Protein AF-A0A821LZC7-F1 (afdb_monomer)

Solvent-accessible surface area (backbone atoms only — not comparable to full-atom values): 6873 Å² total; per-residue (Å²): 135,83,86,75,70,87,84,62,53,71,69,56,52,55,53,50,41,33,74,71,63,39,62,67,48,78,48,68,55,73,67,26,61,74,70,54,33,33,35,37,28,38,45,87,70,45,76,71,47,75,41,46,56,69,58,49,52,54,53,52,51,50,44,66,73,67,64,57,94,55,50,66,64,59,67,63,43,80,64,86,65,68,78,65,70,78,71,79,78,78,81,77,86,82,81,86,86,86,82,89,86,80,93,82,137

Structure (mmCIF, N/CA/C/O backbone):
data_AF-A0A821LZC7-F1
#
_entry.id   AF-A0A821LZC7-F1
#
loop_
_atom_site.group_PDB
_atom_site.id
_atom_site.type_symbol
_atom_site.label_atom_id
_atom_site.label_alt_id
_atom_site.label_comp_id
_atom_site.label_asym_id
_atom_site.label_entity_id
_atom_site.label_seq_id
_atom_site.pdbx_PDB_in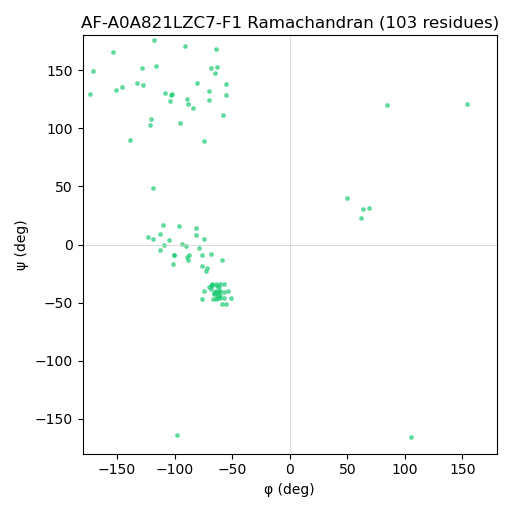s_code
_atom_site.Cartn_x
_atom_site.Cartn_y
_atom_site.Cartn_z
_atom_site.occupancy
_atom_site.B_iso_or_equiv
_atom_site.auth_seq_id
_atom_site.auth_comp_id
_atom_site.auth_asym_id
_atom_site.auth_atom_id
_atom_site.pdbx_PDB_model_num
ATOM 1 N N . TYR A 1 1 ? -1.735 -12.155 8.728 1.00 46.28 1 TYR A N 1
ATOM 2 C CA . TYR A 1 1 ? -1.942 -11.904 10.169 1.00 46.28 1 TYR A CA 1
ATOM 3 C C . TYR A 1 1 ? -2.738 -10.609 10.292 1.00 46.28 1 TYR A C 1
ATOM 5 O O . TYR A 1 1 ? -2.260 -9.592 9.812 1.00 46.28 1 TYR A O 1
ATOM 13 N N . ARG A 1 2 ? -3.988 -10.649 10.776 1.00 48.41 2 ARG A N 1
ATOM 14 C CA . ARG A 1 2 ? -4.866 -9.465 10.859 1.00 48.41 2 ARG A CA 1
ATOM 15 C C . ARG A 1 2 ? -4.736 -8.890 12.268 1.00 48.41 2 ARG A C 1
ATOM 17 O O . ARG A 1 2 ? -5.246 -9.492 13.206 1.00 48.41 2 ARG A O 1
ATOM 24 N N . ASP A 1 3 ? -4.021 -7.778 12.414 1.00 60.09 3 ASP A N 1
ATOM 25 C CA . ASP A 1 3 ? -3.876 -7.096 13.703 1.00 60.09 3 ASP A CA 1
ATOM 26 C C . ASP A 1 3 ? -5.177 -6.345 14.052 1.00 60.09 3 ASP A C 1
ATOM 28 O O . ASP A 1 3 ? -5.408 -5.195 13.654 1.00 60.09 3 ASP A O 1
ATOM 32 N N . LEU A 1 4 ? -6.069 -7.067 14.735 1.00 59.38 4 LEU A N 1
ATOM 33 C CA . LEU A 1 4 ? -7.385 -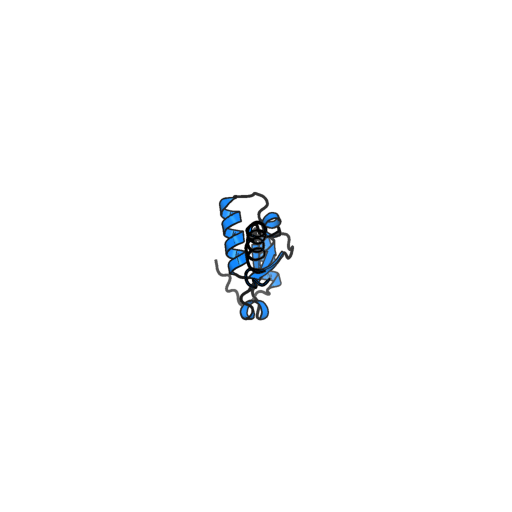6.618 15.188 1.00 59.38 4 LEU A CA 1
ATOM 34 C C . LEU A 1 4 ? -7.327 -5.796 16.486 1.00 59.38 4 LEU A C 1
ATOM 36 O O . LEU A 1 4 ? -8.389 -5.483 17.020 1.00 59.38 4 LEU A O 1
ATOM 40 N N . ASP A 1 5 ? -6.140 -5.418 16.986 1.00 60.22 5 ASP A N 1
ATOM 41 C CA . ASP A 1 5 ? -6.040 -4.617 18.209 1.00 60.22 5 ASP A CA 1
ATOM 42 C C . ASP A 1 5 ? -6.810 -3.299 18.048 1.00 60.22 5 ASP A C 1
ATOM 44 O O . ASP A 1 5 ? -6.441 -2.409 17.272 1.00 60.22 5 ASP A O 1
ATOM 48 N N . SER A 1 6 ? -7.911 -3.189 18.790 1.00 64.31 6 SER A N 1
ATOM 49 C CA . SER A 1 6 ? -8.828 -2.046 18.814 1.00 64.31 6 SER A CA 1
ATOM 50 C C . SER A 1 6 ? -8.302 -0.874 19.652 1.00 64.31 6 SER A C 1
ATOM 52 O O . SER A 1 6 ? -8.936 0.176 19.704 1.00 64.31 6 SER A O 1
ATOM 54 N N . GLY A 1 7 ? -7.137 -1.032 20.294 1.00 68.94 7 GLY A N 1
ATOM 55 C CA . GLY A 1 7 ? -6.548 -0.050 21.212 1.00 68.94 7 GLY A CA 1
ATOM 56 C C . GLY A 1 7 ? -5.300 0.679 20.702 1.00 68.94 7 GLY A C 1
ATOM 57 O O . GLY A 1 7 ? -4.744 1.504 21.427 1.00 68.94 7 GLY A O 1
ATOM 58 N N . THR A 1 8 ? -4.807 0.390 19.494 1.00 76.44 8 THR A N 1
ATOM 59 C CA . THR A 1 8 ? -3.588 1.017 18.956 1.00 76.44 8 THR A CA 1
ATOM 60 C C . THR A 1 8 ? -3.912 2.006 17.838 1.00 76.44 8 THR A C 1
ATOM 62 O O . THR A 1 8 ? -4.653 1.707 16.903 1.00 76.44 8 THR A O 1
ATOM 65 N N . THR A 1 9 ? -3.358 3.220 17.936 1.00 88.50 9 THR A N 1
ATOM 66 C CA . THR A 1 9 ? -3.553 4.267 16.922 1.00 88.50 9 THR A CA 1
ATOM 67 C C . THR A 1 9 ? -2.972 3.838 15.574 1.00 88.50 9 THR A C 1
ATOM 69 O O . THR A 1 9 ? -1.999 3.081 15.521 1.00 88.50 9 THR A O 1
ATOM 72 N N . LEU A 1 10 ? -3.515 4.369 14.474 1.00 87.69 10 LEU A N 1
ATOM 73 C CA . LEU A 1 10 ? -3.029 4.089 13.117 1.00 87.69 10 LEU A CA 1
ATOM 74 C C . LEU A 1 10 ? -1.511 4.301 12.989 1.00 87.69 10 LEU A C 1
ATOM 76 O O . LEU A 1 10 ? -0.801 3.429 12.500 1.00 87.69 10 LEU A O 1
ATOM 80 N N . ASN A 1 11 ? -0.995 5.417 13.513 1.00 89.25 11 ASN A N 1
ATOM 81 C CA . ASN A 1 11 ? 0.438 5.720 13.484 1.00 89.25 11 ASN A CA 1
ATOM 82 C C . ASN A 1 11 ? 1.274 4.680 14.244 1.00 89.25 11 ASN A C 1
ATOM 84 O O . ASN A 1 11 ? 2.369 4.328 13.806 1.00 89.25 11 ASN A O 1
ATOM 88 N N . LYS A 1 12 ? 0.758 4.152 15.364 1.00 90.81 12 LYS A N 1
ATOM 89 C CA . LYS A 1 12 ? 1.427 3.079 16.109 1.00 90.81 12 LYS A CA 1
ATOM 90 C C . LYS A 1 12 ? 1.470 1.788 15.287 1.00 90.81 12 LYS A C 1
ATOM 92 O O . LYS A 1 12 ? 2.530 1.172 15.230 1.00 90.81 12 LYS A O 1
ATOM 97 N N . LYS A 1 13 ? 0.374 1.427 14.607 1.00 89.81 13 LYS A N 1
ATOM 98 C CA . LYS A 1 13 ? 0.322 0.258 13.711 1.00 89.81 13 LYS A CA 1
ATOM 99 C C . LYS A 1 13 ? 1.276 0.406 12.529 1.00 89.81 13 LYS A C 1
ATOM 101 O O . LYS A 1 13 ? 2.035 -0.51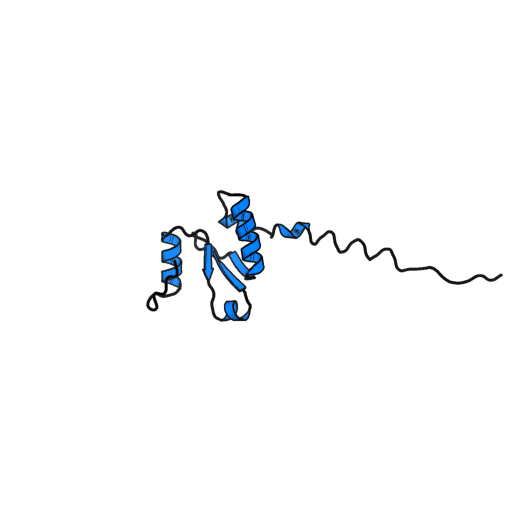7 12.257 1.00 89.81 13 LYS A O 1
ATOM 106 N N . ILE A 1 14 ? 1.301 1.563 11.866 1.00 90.12 14 ILE A N 1
ATOM 107 C CA . ILE A 1 14 ? 2.251 1.836 10.774 1.00 90.12 14 ILE A CA 1
ATOM 108 C C . ILE A 1 14 ? 3.684 1.626 11.277 1.00 90.12 14 ILE A C 1
ATOM 110 O O . ILE A 1 14 ? 4.419 0.825 10.707 1.00 90.12 14 ILE A O 1
ATOM 114 N N . ARG A 1 15 ? 4.050 2.239 12.411 1.00 91.38 15 ARG A N 1
ATOM 115 C CA . ARG A 1 15 ? 5.392 2.090 12.991 1.00 91.38 15 ARG A CA 1
ATOM 116 C C . ARG A 1 15 ? 5.728 0.641 13.356 1.00 91.38 15 ARG A C 1
ATOM 118 O O . ARG A 1 15 ? 6.853 0.201 13.144 1.00 91.38 15 ARG A O 1
ATOM 125 N N . GLN A 1 16 ? 4.772 -0.111 13.896 1.00 91.12 16 GLN A N 1
ATOM 126 C CA . GLN A 1 16 ? 4.960 -1.527 14.220 1.00 91.12 16 GLN A CA 1
ATOM 127 C C . GLN A 1 16 ? 5.211 -2.371 12.967 1.00 91.12 16 GLN A C 1
ATOM 129 O O . GLN A 1 16 ? 6.096 -3.222 12.981 1.00 91.12 16 GLN A O 1
ATOM 134 N N . ASN A 1 17 ? 4.485 -2.113 11.878 1.00 91.00 17 ASN A N 1
ATOM 135 C CA . ASN A 1 17 ? 4.685 -2.830 10.620 1.00 91.00 17 ASN A CA 1
ATOM 136 C C . ASN A 1 17 ? 6.039 -2.489 9.970 1.00 91.00 17 ASN A C 1
ATOM 138 O O . ASN A 1 17 ? 6.708 -3.378 9.450 1.00 91.00 17 ASN A O 1
ATOM 142 N N . GLN A 1 18 ? 6.504 -1.242 10.084 1.00 90.62 18 GLN A N 1
ATOM 143 C CA . GLN A 1 18 ? 7.858 -0.862 9.654 1.00 90.62 18 GLN A CA 1
ATOM 144 C C . GLN A 1 18 ? 8.933 -1.636 10.426 1.00 90.62 18 GLN A C 1
ATOM 146 O O . GLN A 1 18 ? 9.850 -2.199 9.831 1.00 90.62 18 GLN A O 1
ATOM 151 N N . LEU A 1 19 ? 8.796 -1.727 11.755 1.00 91.50 19 LEU A N 1
ATOM 152 C CA . LEU A 1 19 ? 9.714 -2.501 12.601 1.00 91.50 19 LEU A CA 1
ATOM 153 C C . LEU A 1 19 ? 9.679 -3.999 12.281 1.00 91.50 19 LEU A C 1
ATOM 155 O O . LEU A 1 19 ? 10.722 -4.646 12.301 1.00 91.50 19 LEU A O 1
ATOM 159 N N . ALA A 1 20 ? 8.503 -4.528 11.937 1.00 91.50 20 ALA A N 1
ATOM 160 C CA . ALA A 1 20 ? 8.320 -5.906 11.489 1.00 91.50 20 ALA A CA 1
ATOM 161 C C . ALA A 1 20 ? 8.804 -6.159 10.046 1.00 91.50 20 ALA A C 1
ATOM 163 O O . ALA A 1 20 ? 8.642 -7.269 9.548 1.00 91.50 20 ALA A O 1
ATOM 164 N N . GLN A 1 21 ? 9.419 -5.161 9.398 1.00 91.50 21 GLN A N 1
ATOM 165 C CA . GLN A 1 21 ? 10.017 -5.263 8.065 1.00 91.50 21 GLN A CA 1
ATOM 166 C C . GLN A 1 21 ? 9.012 -5.570 6.945 1.00 91.50 21 GLN A C 1
ATOM 168 O O . GLN A 1 21 ? 9.378 -6.175 5.940 1.00 91.50 21 GLN A O 1
ATOM 173 N N . TYR A 1 22 ? 7.759 -5.121 7.073 1.00 92.69 22 TYR A N 1
ATOM 174 C CA . TYR A 1 22 ? 6.834 -5.152 5.939 1.00 92.69 22 TYR A CA 1
ATOM 175 C C . TYR A 1 22 ? 7.259 -4.122 4.890 1.00 92.69 22 TYR A C 1
ATOM 177 O O . TYR A 1 22 ? 7.356 -2.933 5.192 1.00 92.69 22 TYR A O 1
ATOM 185 N N . ASN A 1 23 ? 7.474 -4.580 3.656 1.00 91.38 23 ASN A N 1
ATOM 186 C CA . ASN A 1 23 ? 7.860 -3.736 2.521 1.00 91.38 23 ASN A CA 1
ATOM 187 C C . ASN A 1 23 ? 6.795 -2.673 2.210 1.00 91.38 23 ASN A C 1
ATOM 189 O O . ASN A 1 23 ? 7.117 -1.516 1.948 1.00 91.38 23 ASN A O 1
ATOM 193 N N . PHE A 1 24 ? 5.520 -3.065 2.291 1.00 93.38 24 PHE A N 1
ATOM 194 C CA . PHE A 1 24 ? 4.377 -2.219 1.969 1.00 93.38 24 PHE A CA 1
ATOM 195 C C . PHE A 1 24 ? 3.369 -2.197 3.114 1.00 93.38 24 PHE A C 1
ATOM 197 O O . PHE A 1 24 ? 3.023 -3.230 3.688 1.00 93.38 24 PHE A O 1
ATOM 204 N N . ILE A 1 25 ? 2.863 -1.005 3.409 1.00 94.06 25 ILE A N 1
ATOM 205 C CA . ILE A 1 25 ? 1.825 -0.751 4.401 1.00 94.06 25 ILE A CA 1
ATOM 206 C C . ILE A 1 25 ? 0.664 -0.081 3.675 1.00 94.06 25 ILE A C 1
ATOM 208 O O . ILE A 1 25 ? 0.718 1.105 3.353 1.00 94.06 25 ILE A O 1
ATOM 212 N N . GLY A 1 26 ? -0.378 -0.864 3.410 1.00 93.81 26 GLY A N 1
ATOM 213 C CA . GLY A 1 26 ? -1.619 -0.382 2.822 1.00 93.81 26 GLY A CA 1
ATOM 214 C C . GLY A 1 26 ? -2.547 0.191 3.890 1.00 93.81 26 GLY A C 1
ATOM 215 O O . GLY A 1 26 ? -2.969 -0.521 4.802 1.00 93.81 26 GLY A O 1
ATOM 216 N N . VAL A 1 27 ? -2.857 1.478 3.785 1.00 92.62 27 VAL A N 1
ATOM 217 C CA . VAL A 1 27 ? -3.782 2.188 4.668 1.00 92.62 27 VAL A CA 1
ATOM 218 C C . VAL A 1 27 ? -5.097 2.387 3.926 1.00 92.62 27 VAL A C 1
ATOM 220 O O . VAL A 1 27 ? -5.126 2.973 2.847 1.00 92.62 27 VAL A O 1
ATOM 223 N N . VAL A 1 28 ? -6.182 1.897 4.522 1.00 93.00 28 VAL A N 1
ATOM 224 C CA . VAL A 1 28 ? -7.545 2.069 4.013 1.00 93.00 28 VAL A CA 1
ATOM 225 C C . VAL A 1 28 ? -8.348 2.799 5.081 1.00 93.00 28 VAL A C 1
ATOM 227 O O . VAL A 1 28 ? -8.624 2.240 6.145 1.00 93.00 28 VAL A O 1
ATOM 230 N N . GLY A 1 29 ? -8.660 4.065 4.822 1.00 91.19 29 GLY A N 1
ATOM 231 C CA . GLY A 1 29 ? -9.598 4.859 5.599 1.00 91.19 29 GLY A CA 1
ATOM 232 C C . GLY A 1 29 ? -10.979 4.882 4.948 1.00 91.19 29 GLY A C 1
ATOM 233 O O . GLY A 1 29 ? -11.305 4.074 4.079 1.00 91.19 29 GLY A O 1
ATOM 234 N N . GLN A 1 30 ? -11.811 5.828 5.382 1.00 93.38 30 GLN A N 1
ATOM 235 C CA . GLN A 1 30 ? -13.171 5.980 4.862 1.00 93.38 30 GLN A CA 1
ATOM 236 C C . GLN A 1 30 ? -13.188 6.461 3.403 1.00 93.38 30 GLN A C 1
ATOM 238 O O . GLN A 1 30 ? -14.024 6.006 2.627 1.00 93.38 30 GLN A O 1
ATOM 243 N N . ALA A 1 31 ? -12.274 7.365 3.033 1.00 92.50 31 ALA A N 1
ATOM 244 C CA . ALA A 1 31 ? -12.165 7.872 1.667 1.00 92.50 31 ALA A CA 1
ATOM 245 C C . ALA A 1 31 ? -11.713 6.763 0.712 1.00 92.50 31 ALA A C 1
ATOM 247 O O . ALA A 1 31 ? -12.350 6.528 -0.310 1.00 92.50 31 ALA A O 1
ATOM 248 N N . GLU A 1 32 ? -10.683 6.014 1.102 1.00 93.00 32 GLU A N 1
ATOM 249 C CA . GLU A 1 32 ? -10.151 4.912 0.309 1.00 93.00 32 GLU A CA 1
ATOM 250 C C . GLU A 1 32 ? -11.181 3.788 0.148 1.00 93.00 32 GLU A C 1
ATOM 252 O O . GLU A 1 32 ? -11.375 3.252 -0.942 1.00 93.00 32 GLU A O 1
ATOM 257 N N . GLN A 1 33 ? -11.927 3.480 1.214 1.00 93.56 33 GLN A N 1
ATOM 258 C CA . GLN A 1 33 ? -13.023 2.518 1.147 1.00 93.56 33 GLN A CA 1
ATOM 259 C C . GLN A 1 33 ? -14.134 2.963 0.183 1.00 93.56 33 GLN A C 1
ATOM 261 O O . GLN A 1 33 ? -14.676 2.126 -0.536 1.00 93.56 33 GLN A O 1
ATOM 266 N N . ALA A 1 34 ? -14.485 4.253 0.172 1.00 95.06 34 ALA A N 1
ATOM 267 C CA . ALA A 1 34 ? -15.512 4.786 -0.721 1.00 95.06 34 ALA A CA 1
ATOM 268 C C . ALA A 1 34 ? -15.060 4.796 -2.190 1.00 95.06 34 ALA A C 1
ATOM 270 O O . ALA A 1 34 ? -15.864 4.522 -3.078 1.00 95.06 34 ALA A O 1
ATOM 271 N N . ASN A 1 35 ? -13.777 5.071 -2.431 1.00 93.62 35 ASN A N 1
ATOM 272 C CA . ASN A 1 35 ? -13.201 5.173 -3.771 1.00 93.62 35 ASN A CA 1
ATOM 273 C C . ASN A 1 35 ? -12.711 3.825 -4.332 1.00 93.62 35 ASN A C 1
ATOM 275 O O . ASN A 1 35 ? -12.365 3.749 -5.508 1.00 93.62 35 ASN A O 1
ATOM 279 N N . GLY A 1 36 ? -12.670 2.762 -3.519 1.00 93.75 36 GLY A N 1
ATOM 280 C CA . GLY A 1 36 ? -12.113 1.468 -3.933 1.00 93.75 36 GLY A CA 1
ATOM 281 C C . GLY A 1 36 ? -10.595 1.515 -4.131 1.00 93.75 36 GLY A C 1
ATOM 282 O O . GLY A 1 36 ? -10.040 0.828 -4.992 1.00 93.75 36 GLY A O 1
ATOM 283 N N . THR A 1 37 ? -9.927 2.355 -3.350 1.00 95.12 37 THR A N 1
ATOM 284 C CA . THR A 1 37 ? -8.497 2.631 -3.439 1.00 95.12 37 THR A CA 1
ATOM 285 C C . THR A 1 37 ? -7.782 2.220 -2.156 1.00 95.12 37 THR A C 1
AT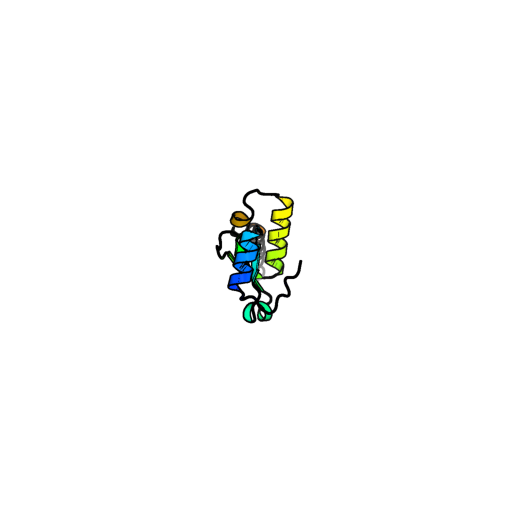OM 287 O O . THR A 1 37 ? -8.378 1.749 -1.185 1.00 95.12 37 THR A O 1
ATOM 290 N N . ILE A 1 38 ? -6.461 2.343 -2.161 1.00 95.38 38 ILE A N 1
ATOM 291 C CA . ILE A 1 38 ? -5.603 2.107 -1.009 1.00 95.38 38 ILE A CA 1
ATOM 292 C C . ILE A 1 38 ? -4.427 3.074 -1.050 1.00 95.38 38 ILE A C 1
ATOM 294 O O . ILE A 1 38 ? -3.802 3.271 -2.093 1.00 95.38 38 ILE A O 1
ATOM 298 N N . ASN A 1 39 ? -4.104 3.666 0.096 1.00 94.12 39 ASN A N 1
ATOM 299 C CA . ASN A 1 39 ? -2.917 4.495 0.236 1.00 94.12 39 ASN A CA 1
ATOM 300 C C . ASN A 1 39 ? -1.730 3.615 0.639 1.00 94.12 39 ASN A C 1
ATOM 302 O O . ASN A 1 39 ? -1.776 2.952 1.677 1.00 94.12 39 ASN A O 1
ATOM 306 N N . ILE A 1 40 ? -0.671 3.591 -0.168 1.00 93.88 40 ILE A N 1
ATOM 307 C CA . ILE A 1 40 ? 0.494 2.740 0.088 1.00 93.88 40 ILE A CA 1
ATOM 308 C C . ILE A 1 40 ? 1.650 3.555 0.652 1.00 93.88 40 ILE A C 1
ATOM 310 O O . ILE A 1 40 ? 2.095 4.559 0.091 1.00 93.88 40 ILE A O 1
ATOM 314 N N . ARG A 1 41 ? 2.178 3.060 1.772 1.00 93.12 41 ARG A N 1
ATOM 315 C CA . ARG A 1 41 ? 3.405 3.535 2.407 1.00 93.12 41 ARG A CA 1
ATOM 316 C C . ARG A 1 41 ? 4.478 2.459 2.412 1.00 93.12 41 ARG A C 1
ATOM 318 O O . ARG A 1 41 ? 4.164 1.272 2.459 1.00 93.12 41 ARG A O 1
ATOM 325 N N . THR A 1 42 ? 5.734 2.880 2.437 1.00 91.75 42 THR A N 1
ATOM 326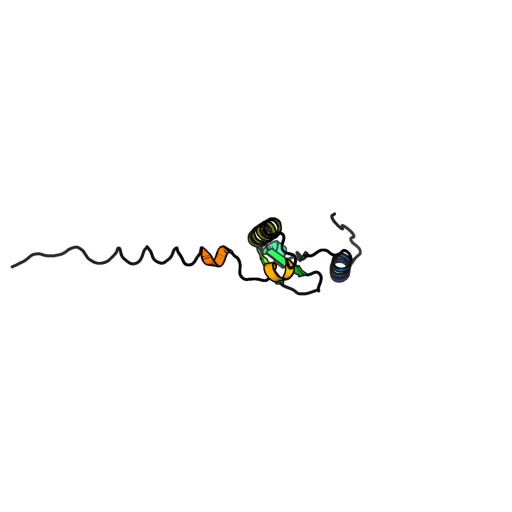 C CA . THR A 1 42 ? 6.883 1.978 2.546 1.00 91.75 42 THR A CA 1
ATOM 327 C C . THR A 1 42 ? 7.323 1.719 3.974 1.00 91.75 42 THR A C 1
ATOM 329 O O . THR A 1 42 ? 6.937 2.421 4.924 1.00 91.75 42 THR A O 1
ATOM 332 N N . ARG A 1 43 ? 8.236 0.753 4.103 1.00 90.69 43 ARG A N 1
ATOM 333 C CA . ARG A 1 43 ? 9.035 0.537 5.307 1.00 90.69 43 ARG A CA 1
ATOM 334 C C . ARG A 1 43 ? 9.773 1.805 5.754 1.00 90.69 43 ARG A C 1
ATOM 336 O O . ARG A 1 43 ? 9.758 2.118 6.942 1.00 90.69 43 ARG A O 1
ATOM 343 N N . ASP A 1 44 ? 10.310 2.580 4.814 1.00 87.44 44 ASP A N 1
ATOM 344 C CA . ASP A 1 44 ? 11.043 3.831 5.083 1.00 87.44 44 ASP A CA 1
ATOM 345 C C . ASP A 1 44 ? 10.131 5.053 5.322 1.00 87.44 44 ASP A C 1
ATOM 347 O O . ASP A 1 44 ? 1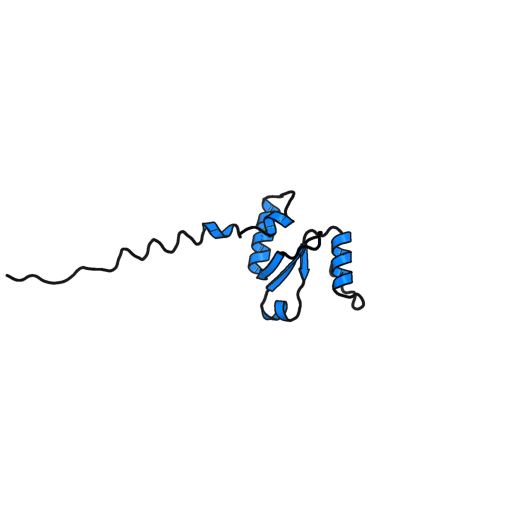0.581 6.199 5.298 1.00 87.44 44 ASP A O 1
ATOM 351 N N . ASN A 1 45 ? 8.832 4.829 5.558 1.00 84.88 45 ASN A N 1
ATOM 352 C CA . ASN A 1 45 ? 7.821 5.865 5.793 1.00 84.88 45 ASN A CA 1
ATOM 353 C C . ASN A 1 45 ? 7.612 6.836 4.614 1.00 84.88 45 ASN A C 1
ATOM 355 O O . ASN A 1 45 ? 7.099 7.942 4.806 1.00 84.88 45 ASN A O 1
ATOM 359 N N . LYS A 1 46 ? 7.964 6.428 3.390 1.00 86.50 46 LYS A N 1
ATOM 360 C CA . LYS A 1 46 ? 7.624 7.175 2.174 1.00 86.50 46 LYS A CA 1
ATOM 361 C C . LYS A 1 46 ? 6.178 6.868 1.784 1.00 86.50 46 LYS A C 1
ATOM 363 O O . LYS A 1 46 ? 5.736 5.726 1.889 1.00 86.50 46 LYS A O 1
ATOM 368 N N . GLN A 1 47 ? 5.434 7.883 1.352 1.00 87.81 47 GLN A N 1
ATOM 369 C CA . GLN A 1 47 ? 4.122 7.693 0.730 1.00 87.81 47 GLN A CA 1
ATOM 370 C C . GLN A 1 47 ? 4.307 7.518 -0.775 1.00 87.81 47 GLN A C 1
ATOM 372 O O . GLN A 1 47 ? 4.894 8.385 -1.416 1.00 87.81 47 GLN A O 1
ATOM 377 N N . HIS A 1 48 ? 3.780 6.427 -1.324 1.00 87.31 48 HIS A N 1
ATOM 378 C CA . HIS A 1 48 ? 3.694 6.230 -2.773 1.00 87.31 48 HIS A CA 1
ATOM 379 C C . HIS A 1 48 ? 2.415 6.811 -3.373 1.00 87.31 48 HIS A C 1
ATOM 381 O O . HIS A 1 48 ? 2.339 6.966 -4.586 1.00 87.31 48 HIS A O 1
ATOM 387 N N . GLY A 1 49 ? 1.442 7.164 -2.531 1.00 90.00 49 GLY A N 1
ATOM 388 C CA . GLY A 1 49 ? 0.169 7.734 -2.950 1.00 90.00 49 GLY A CA 1
ATOM 389 C C . GLY A 1 49 ? -0.978 6.735 -2.860 1.00 90.00 49 GLY A C 1
ATOM 390 O O . GLY A 1 49 ? -0.883 5.703 -2.191 1.00 90.00 49 GLY A O 1
ATOM 391 N N . GLU A 1 50 ? -2.079 7.098 -3.503 1.00 92.88 50 GLU A N 1
ATOM 392 C CA . GLU A 1 50 ? -3.326 6.345 -3.541 1.00 92.88 50 GLU A CA 1
ATOM 393 C C . GLU A 1 50 ? -3.447 5.623 -4.884 1.00 92.88 50 GLU A C 1
ATOM 395 O O . GLU A 1 50 ? -3.281 6.233 -5.938 1.00 92.88 50 GLU A O 1
ATOM 400 N N . PHE A 1 51 ? -3.728 4.323 -4.835 1.00 93.25 51 PHE A N 1
ATOM 401 C CA . PHE A 1 51 ? -3.856 3.464 -6.010 1.00 93.25 51 PHE A CA 1
ATOM 402 C C . PHE A 1 51 ? -5.171 2.698 -5.953 1.00 93.25 51 PHE A C 1
ATOM 404 O O . PHE A 1 51 ? -5.676 2.393 -4.870 1.00 93.25 51 PHE A O 1
ATOM 411 N N . THR A 1 52 ? -5.713 2.340 -7.113 1.00 94.62 52 THR A N 1
ATOM 412 C CA . THR A 1 52 ? -6.847 1.406 -7.173 1.00 94.62 52 THR A CA 1
ATOM 413 C C . THR A 1 52 ? -6.402 0.006 -6.755 1.00 94.62 52 THR A C 1
ATOM 415 O O . THR A 1 52 ? -5.241 -0.367 -6.936 1.00 94.62 52 THR A O 1
ATOM 418 N N . ILE A 1 53 ? -7.317 -0.797 -6.206 1.00 92.88 53 ILE A N 1
ATOM 419 C CA . ILE A 1 53 ? -6.991 -2.170 -5.780 1.00 92.88 53 ILE A CA 1
ATOM 420 C C . ILE A 1 53 ? -6.436 -3.001 -6.950 1.00 92.88 53 ILE A C 1
ATOM 422 O O . ILE A 1 53 ? -5.445 -3.713 -6.779 1.00 92.88 53 ILE A O 1
ATOM 426 N N . ASP A 1 54 ? -7.018 -2.861 -8.143 1.00 92.06 54 ASP A N 1
ATOM 427 C CA . ASP A 1 54 ? -6.586 -3.587 -9.342 1.00 92.06 54 ASP A CA 1
ATOM 428 C C . ASP A 1 54 ? -5.149 -3.231 -9.743 1.00 92.06 54 ASP A C 1
ATOM 430 O O . ASP A 1 54 ? -4.344 -4.107 -10.067 1.00 92.06 54 ASP A O 1
ATOM 434 N N . GLU A 1 55 ? -4.794 -1.947 -9.676 1.00 91.12 55 GLU A N 1
ATOM 435 C CA . GLU A 1 55 ? -3.443 -1.483 -9.978 1.00 91.12 55 GLU A CA 1
ATOM 436 C C . GLU A 1 55 ? -2.414 -2.021 -8.980 1.00 91.12 55 GLU A C 1
ATOM 438 O O . GLU A 1 55 ? -1.328 -2.453 -9.375 1.00 91.12 55 GLU A O 1
ATOM 443 N N . VAL A 1 56 ? -2.762 -2.061 -7.693 1.00 92.88 56 VAL A N 1
ATOM 444 C CA . VAL A 1 56 ? -1.884 -2.624 -6.660 1.00 92.88 56 VAL A CA 1
ATOM 445 C C . VAL A 1 56 ? -1.642 -4.109 -6.891 1.00 92.88 56 VAL A C 1
ATOM 447 O O . VAL A 1 56 ? -0.498 -4.553 -6.805 1.00 92.88 56 VAL A O 1
ATOM 450 N N . ILE A 1 57 ? -2.683 -4.875 -7.228 1.00 93.00 57 ILE A N 1
ATOM 451 C CA . ILE A 1 57 ? -2.558 -6.312 -7.511 1.00 93.00 57 ILE A CA 1
ATOM 452 C C . ILE A 1 57 ? -1.630 -6.547 -8.704 1.00 93.00 57 ILE A C 1
ATOM 454 O O . ILE A 1 57 ? -0.739 -7.395 -8.622 1.00 93.00 57 ILE A O 1
ATOM 458 N N . LYS A 1 58 ? -1.791 -5.782 -9.791 1.00 92.00 58 LYS A N 1
ATOM 459 C CA . LYS A 1 58 ? -0.909 -5.872 -10.964 1.00 92.00 58 LYS A CA 1
ATOM 460 C C . LYS A 1 58 ? 0.546 -5.584 -10.604 1.00 92.00 58 LYS A C 1
ATOM 462 O O . LYS A 1 58 ? 1.421 -6.396 -10.894 1.00 92.00 58 LYS A O 1
ATOM 467 N N . ARG A 1 59 ? 0.803 -4.465 -9.917 1.00 91.25 59 ARG A N 1
ATOM 468 C CA . ARG A 1 59 ? 2.158 -4.071 -9.498 1.00 91.25 59 ARG A CA 1
ATOM 469 C C . ARG A 1 59 ? 2.779 -5.115 -8.565 1.00 91.25 59 ARG A C 1
ATOM 471 O O . ARG A 1 59 ? 3.929 -5.488 -8.751 1.00 91.25 59 ARG A O 1
ATOM 478 N N . PHE A 1 60 ? 2.029 -5.638 -7.595 1.00 92.06 60 PHE A N 1
ATOM 479 C CA . PHE A 1 60 ? 2.527 -6.678 -6.687 1.00 92.06 60 PHE A CA 1
ATOM 480 C C . PHE A 1 60 ? 2.793 -8.009 -7.392 1.00 92.06 60 PHE A C 1
ATOM 482 O O . PHE A 1 60 ? 3.757 -8.685 -7.039 1.00 92.06 60 PHE A O 1
ATOM 489 N N . SER A 1 61 ? 1.988 -8.366 -8.394 1.00 91.81 61 SER A N 1
ATOM 490 C CA . SER A 1 61 ? 2.225 -9.563 -9.210 1.00 91.81 61 SER A CA 1
ATOM 491 C C . SER A 1 61 ? 3.528 -9.430 -9.998 1.00 91.81 61 SER A C 1
ATOM 493 O O . SER A 1 61 ? 4.381 -10.309 -9.914 1.00 91.81 61 SER A O 1
ATOM 495 N N . HIS A 1 62 ? 3.744 -8.279 -10.644 1.00 90.06 62 HIS A N 1
ATOM 496 C CA . HIS A 1 62 ? 5.000 -7.967 -11.334 1.00 90.06 62 HIS A CA 1
ATOM 497 C C . HIS A 1 62 ? 6.211 -8.044 -10.392 1.00 90.06 62 HIS A C 1
ATOM 499 O O . HIS A 1 62 ? 7.194 -8.708 -10.699 1.00 90.06 62 HIS A O 1
ATOM 505 N N . LEU A 1 63 ? 6.127 -7.458 -9.194 1.00 91.62 63 LEU A N 1
ATOM 506 C CA . LEU A 1 63 ? 7.213 -7.521 -8.204 1.00 91.62 63 LEU A CA 1
ATOM 507 C C . LEU A 1 63 ? 7.492 -8.945 -7.700 1.00 91.62 63 LEU A C 1
ATOM 509 O O . LEU A 1 63 ? 8.641 -9.293 -7.411 1.00 91.62 63 LEU A O 1
ATOM 513 N N . ALA A 1 64 ? 6.453 -9.776 -7.582 1.00 90.00 64 ALA A N 1
ATOM 514 C CA . ALA A 1 64 ? 6.601 -11.178 -7.209 1.00 90.00 64 ALA A CA 1
ATOM 515 C C . ALA A 1 64 ? 7.320 -11.991 -8.301 1.00 90.00 64 ALA A C 1
ATOM 517 O O . ALA A 1 64 ? 8.088 -12.901 -7.975 1.00 90.00 64 ALA A O 1
ATOM 518 N N . GLU A 1 65 ? 7.104 -11.645 -9.572 1.00 91.12 65 GLU A N 1
ATOM 519 C CA . GLU A 1 65 ? 7.751 -12.264 -10.731 1.00 91.12 65 GLU A CA 1
ATOM 520 C C . GLU A 1 65 ? 9.198 -11.794 -10.913 1.00 91.12 65 GLU A C 1
ATOM 522 O O . GLU A 1 65 ? 10.096 -12.623 -11.068 1.00 91.12 65 GLU A O 1
ATOM 527 N N . THR A 1 66 ? 9.454 -10.483 -10.843 1.00 90.94 66 THR A N 1
ATOM 528 C CA . THR A 1 66 ? 10.799 -9.920 -11.046 1.00 90.94 66 THR A CA 1
ATOM 529 C C . THR A 1 66 ? 11.742 -10.198 -9.883 1.00 90.94 66 THR A C 1
ATOM 531 O O . THR A 1 66 ? 12.959 -10.200 -10.074 1.00 90.94 66 THR A O 1
ATOM 534 N N . ARG A 1 67 ? 11.203 -10.457 -8.681 1.00 90.00 67 ARG A N 1
ATOM 535 C CA . ARG A 1 67 ? 11.969 -10.754 -7.455 1.00 90.00 67 ARG A CA 1
ATOM 536 C C . ARG A 1 67 ? 13.082 -9.730 -7.206 1.00 90.00 67 ARG A C 1
ATOM 538 O O . ARG A 1 67 ? 14.194 -10.080 -6.811 1.00 90.00 67 ARG A O 1
ATOM 545 N N . THR A 1 68 ? 12.776 -8.463 -7.467 1.00 86.50 68 THR A N 1
ATOM 546 C CA . THR A 1 68 ? 13.705 -7.344 -7.306 1.00 86.50 68 THR A CA 1
ATOM 547 C C . THR A 1 68 ? 14.100 -7.137 -5.840 1.00 86.50 68 THR A C 1
ATOM 549 O O . THR A 1 68 ? 13.306 -7.337 -4.918 1.00 86.50 68 THR A O 1
ATOM 552 N N . ASN A 1 69 ? 15.335 -6.684 -5.614 1.00 86.00 69 ASN A N 1
ATOM 553 C CA . ASN A 1 69 ? 15.813 -6.307 -4.280 1.00 86.00 69 ASN A CA 1
ATOM 554 C C . ASN A 1 69 ? 15.272 -4.936 -3.828 1.00 86.00 69 ASN A C 1
ATOM 556 O O . ASN A 1 69 ? 15.268 -4.649 -2.632 1.00 86.00 69 ASN A O 1
ATOM 560 N N . HIS A 1 70 ? 14.799 -4.106 -4.767 1.00 86.19 70 HIS A N 1
ATOM 561 C CA . HIS A 1 70 ? 14.326 -2.736 -4.530 1.00 86.19 70 HIS A CA 1
ATOM 562 C C . HIS A 1 70 ? 12.846 -2.581 -4.902 1.00 86.19 70 HIS A C 1
ATOM 564 O O . HIS A 1 70 ? 12.450 -1.658 -5.610 1.00 86.19 70 HIS A O 1
ATOM 570 N N . ALA A 1 71 ? 12.018 -3.508 -4.411 1.00 87.19 71 ALA A N 1
ATOM 571 C CA . ALA A 1 71 ? 10.594 -3.570 -4.737 1.00 87.19 71 ALA A CA 1
ATOM 572 C C . ALA A 1 71 ? 9.832 -2.275 -4.412 1.00 87.19 71 ALA A C 1
ATOM 574 O O . ALA A 1 71 ? 8.909 -1.912 -5.131 1.00 87.19 71 ALA A O 1
ATOM 575 N N . GLU A 1 72 ? 10.222 -1.572 -3.347 1.00 85.81 72 GLU A N 1
ATOM 576 C CA . GLU A 1 72 ? 9.596 -0.316 -2.915 1.00 85.81 72 GLU A CA 1
ATOM 577 C C . GLU A 1 72 ? 9.799 0.810 -3.948 1.00 85.81 72 GLU A C 1
ATOM 579 O O . GLU A 1 72 ? 8.859 1.532 -4.275 1.00 85.81 72 GLU A O 1
ATOM 584 N N . ASP A 1 73 ? 10.997 0.927 -4.525 1.00 86.25 73 ASP A N 1
ATOM 585 C CA . ASP A 1 73 ? 11.302 1.965 -5.516 1.00 86.25 73 ASP A CA 1
ATOM 586 C C . ASP A 1 73 ? 10.650 1.656 -6.873 1.00 86.25 73 ASP A C 1
ATOM 588 O O . ASP A 1 73 ? 10.087 2.543 -7.513 1.00 86.25 73 ASP A O 1
ATOM 592 N N . GLU A 1 74 ? 10.661 0.387 -7.290 1.00 86.69 74 GLU A N 1
ATOM 593 C CA . GLU A 1 74 ? 10.012 -0.055 -8.531 1.00 86.69 74 GLU A CA 1
ATOM 594 C C . GLU A 1 74 ? 8.483 0.053 -8.440 1.00 86.69 74 GLU A C 1
ATOM 596 O O . GLU A 1 74 ? 7.834 0.452 -9.407 1.00 86.69 74 GLU A O 1
ATOM 601 N N . PHE A 1 75 ? 7.900 -0.190 -7.258 1.00 88.19 75 PHE A N 1
ATOM 602 C CA . PHE A 1 75 ? 6.476 0.039 -7.018 1.00 88.19 75 PHE A CA 1
ATOM 603 C C . PHE A 1 75 ? 6.075 1.503 -7.225 1.00 88.19 75 PHE A C 1
ATOM 605 O O . PHE A 1 75 ? 4.966 1.759 -7.682 1.00 88.19 75 PHE A O 1
ATOM 612 N N . ALA A 1 76 ? 6.952 2.459 -6.901 1.00 84.25 76 ALA A N 1
ATOM 613 C CA . ALA A 1 76 ? 6.731 3.895 -7.113 1.00 84.25 76 ALA A CA 1
ATOM 614 C C . ALA A 1 76 ? 6.798 4.313 -8.584 1.00 84.25 76 ALA A C 1
ATOM 616 O O . ALA A 1 76 ? 6.362 5.410 -8.937 1.00 84.25 76 ALA A O 1
ATOM 617 N N . GLY A 1 77 ? 7.430 3.477 -9.407 1.00 79.75 77 GLY A N 1
ATOM 618 C CA . GLY A 1 77 ? 7.718 3.767 -10.795 1.00 79.75 77 GLY A CA 1
ATOM 619 C C . GLY A 1 77 ? 6.458 3.929 -11.648 1.00 79.75 77 GLY A C 1
ATOM 620 O O . GLY A 1 77 ? 5.339 3.607 -11.217 1.00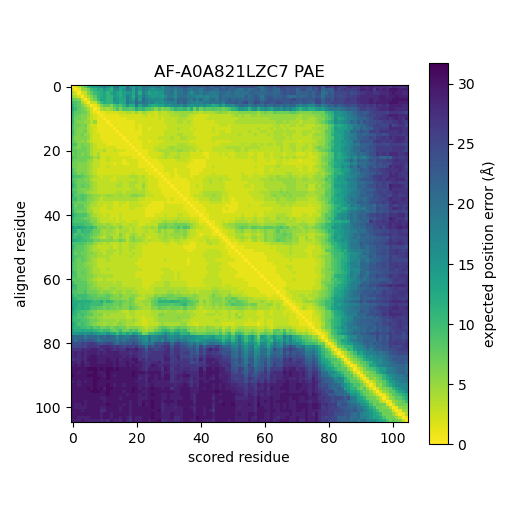 79.75 77 GLY A O 1
ATOM 621 N N . PRO A 1 78 ? 6.627 4.438 -12.881 1.00 70.00 78 PRO A N 1
ATOM 622 C CA . PRO A 1 78 ? 5.550 4.450 -13.858 1.00 70.00 78 PRO A CA 1
ATOM 623 C C . PRO A 1 78 ? 5.032 3.023 -14.048 1.00 70.00 78 PRO A C 1
ATOM 625 O O . PRO A 1 78 ? 5.808 2.068 -14.095 1.00 70.00 78 PRO A O 1
ATOM 628 N N . SER A 1 79 ? 3.711 2.878 -14.123 1.00 59.25 79 SER A N 1
ATOM 629 C CA . SER A 1 79 ? 3.077 1.586 -14.353 1.00 59.25 79 SER A CA 1
ATOM 630 C C . SER A 1 79 ? 3.644 0.968 -15.635 1.00 59.25 79 SER A C 1
ATOM 632 O O . SER A 1 79 ? 3.679 1.608 -16.686 1.00 59.25 79 SER A O 1
ATOM 634 N N . VAL A 1 80 ? 4.104 -0.283 -15.551 1.00 56.53 80 VAL A N 1
ATOM 635 C CA . VAL A 1 80 ? 4.648 -1.063 -16.684 1.00 56.53 80 VAL A CA 1
ATOM 636 C C . VAL A 1 80 ? 3.633 -1.243 -17.827 1.00 56.53 80 VAL A C 1
ATOM 638 O O . VAL A 1 80 ? 4.014 -1.542 -18.956 1.00 56.53 80 VAL A O 1
ATOM 641 N N . ASP A 1 81 ? 2.359 -0.938 -17.569 1.00 50.78 81 ASP A N 1
ATOM 642 C CA . ASP A 1 81 ? 1.270 -0.898 -18.551 1.00 50.78 81 ASP A CA 1
ATOM 643 C C . ASP A 1 81 ? 1.308 0.360 -19.456 1.00 50.78 81 ASP A C 1
ATOM 645 O O . ASP A 1 81 ? 0.587 0.430 -20.453 1.00 50.78 81 ASP A O 1
ATOM 649 N N . SER A 1 82 ? 2.158 1.354 -19.163 1.00 44.59 82 SER A N 1
ATOM 650 C CA . SER A 1 82 ? 2.265 2.598 -19.948 1.00 44.59 82 SER A CA 1
ATOM 651 C C . SER A 1 82 ? 2.840 2.421 -21.364 1.00 44.59 82 SER A C 1
ATOM 653 O O . SER A 1 82 ? 2.711 3.333 -22.172 1.00 44.59 82 SER A O 1
ATOM 655 N N . ASN A 1 83 ? 3.350 1.236 -21.723 1.00 44.31 83 ASN A N 1
ATOM 656 C CA . ASN A 1 83 ? 3.712 0.903 -23.111 1.00 44.31 83 ASN A CA 1
ATOM 657 C C . ASN A 1 83 ? 2.601 0.191 -23.911 1.00 44.31 83 ASN A C 1
ATOM 659 O O . ASN A 1 83 ? 2.805 -0.106 -25.085 1.00 44.31 83 ASN A O 1
ATOM 663 N N . ALA A 1 84 ? 1.422 -0.069 -23.331 1.00 43.47 84 ALA A N 1
ATOM 664 C CA . ALA A 1 84 ? 0.294 -0.665 -2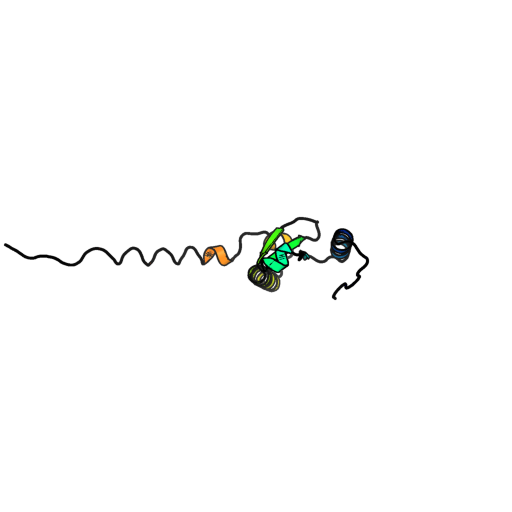4.063 1.00 43.47 84 ALA A CA 1
ATOM 665 C C . ALA A 1 84 ? -0.782 0.356 -24.486 1.00 43.47 84 ALA A C 1
ATOM 667 O O . ALA A 1 84 ? -1.568 0.071 -25.386 1.00 43.47 84 ALA A O 1
ATOM 668 N N . ALA A 1 85 ? -0.808 1.556 -23.894 1.00 43.06 85 ALA A N 1
ATOM 669 C CA . ALA A 1 85 ? -1.804 2.588 -24.211 1.00 43.06 85 ALA A CA 1
ATOM 670 C C . ALA A 1 85 ? -1.399 3.541 -25.359 1.00 43.06 85 ALA A C 1
ATOM 672 O O . ALA A 1 85 ? -2.250 4.269 -25.865 1.00 43.06 85 ALA A O 1
ATOM 673 N N . GLU A 1 86 ? -0.141 3.524 -25.822 1.00 44.47 86 GLU A N 1
ATOM 674 C CA . GLU A 1 86 ? 0.313 4.353 -26.960 1.00 44.47 86 GLU A CA 1
ATOM 675 C C . GLU A 1 86 ? 0.162 3.657 -28.335 1.00 44.47 86 GLU A C 1
ATOM 677 O O . GLU A 1 86 ? 0.430 4.252 -29.376 1.00 44.47 86 GLU A O 1
ATOM 682 N N . ALA A 1 87 ? -0.324 2.408 -28.384 1.00 43.91 87 ALA A N 1
ATOM 683 C CA . ALA A 1 87 ? -0.495 1.663 -29.641 1.00 43.91 87 ALA A CA 1
ATOM 684 C C . ALA A 1 87 ? -1.942 1.627 -30.184 1.00 43.91 87 ALA A C 1
ATOM 686 O O . ALA A 1 87 ? -2.152 1.218 -31.324 1.00 43.91 87 ALA A O 1
ATOM 687 N N . THR A 1 88 ? -2.946 2.084 -29.427 1.00 46.09 88 THR A N 1
ATOM 688 C CA . THR A 1 88 ? -4.376 1.940 -29.784 1.00 46.09 88 THR A CA 1
ATOM 689 C C . THR A 1 88 ? -5.090 3.236 -30.182 1.00 46.09 88 THR A C 1
ATOM 691 O O . THR A 1 88 ? -6.314 3.251 -30.227 1.00 46.09 88 THR A O 1
ATOM 694 N N . SER A 1 89 ? -4.375 4.319 -30.515 1.00 44.81 89 SER A N 1
ATOM 695 C CA . SER A 1 89 ? -4.994 5.537 -31.088 1.00 44.81 89 SER A CA 1
ATOM 696 C C . SER A 1 89 ? -4.507 5.914 -32.494 1.00 44.81 89 SER A C 1
ATOM 698 O O . SER A 1 89 ? -4.936 6.927 -33.041 1.00 44.81 89 SER A O 1
ATOM 700 N N . LYS A 1 90 ? -3.652 5.098 -33.133 1.00 47.66 90 LYS A N 1
ATOM 701 C CA . LYS A 1 90 ? -3.063 5.413 -34.453 1.00 47.66 90 LYS A CA 1
ATOM 702 C C . LYS A 1 90 ? -3.645 4.651 -35.652 1.00 47.66 90 LYS A C 1
ATOM 704 O O . LYS A 1 90 ? -3.153 4.839 -36.758 1.00 47.66 90 LYS A O 1
ATOM 709 N N . LEU A 1 91 ? -4.681 3.825 -35.463 1.00 49.56 91 LEU A N 1
ATOM 710 C CA . LEU A 1 91 ? -5.258 2.983 -36.530 1.00 49.56 91 LEU A CA 1
ATOM 711 C C . LEU A 1 91 ? -6.689 3.355 -36.974 1.00 49.56 91 LEU A C 1
ATOM 713 O O . LEU A 1 91 ? -7.154 2.798 -37.961 1.00 49.56 91 LEU A O 1
ATOM 717 N N . GLU A 1 92 ? -7.367 4.323 -36.343 1.00 46.47 92 GLU A N 1
ATOM 718 C CA . GLU A 1 92 ? -8.727 4.745 -36.758 1.00 46.47 92 GLU A CA 1
ATOM 719 C C . GLU A 1 92 ? -8.783 6.040 -37.593 1.00 46.47 92 GLU A C 1
ATOM 721 O O . GLU A 1 92 ? -9.818 6.347 -38.179 1.00 46.47 92 GLU A O 1
ATOM 726 N N . ALA A 1 93 ? -7.684 6.789 -37.734 1.00 45.91 93 ALA A N 1
ATOM 727 C CA . ALA A 1 93 ? -7.711 8.120 -38.358 1.00 45.91 93 ALA A CA 1
ATOM 728 C C . ALA A 1 93 ? -7.349 8.169 -39.863 1.00 45.91 93 ALA A C 1
ATOM 730 O O . ALA A 1 93 ? -7.053 9.245 -40.374 1.00 45.91 93 ALA A O 1
ATOM 731 N N . THR A 1 94 ? -7.353 7.051 -40.602 1.00 44.62 94 THR A N 1
ATOM 732 C CA . THR A 1 94 ? -7.014 7.060 -42.052 1.00 44.62 94 THR A CA 1
ATOM 733 C C . THR A 1 94 ? -8.111 6.494 -42.962 1.00 44.62 94 THR A C 1
ATOM 735 O O . THR A 1 94 ? -7.919 6.413 -44.169 1.00 44.62 94 THR A O 1
ATOM 738 N N . SER A 1 95 ? -9.293 6.166 -42.432 1.00 49.09 95 SER A N 1
ATOM 739 C CA . SER A 1 95 ? -10.330 5.475 -43.221 1.00 49.09 95 SER A CA 1
ATOM 740 C C . SER A 1 95 ? -11.603 6.280 -43.516 1.00 49.09 95 SER A C 1
ATOM 742 O O . SER A 1 95 ? -12.550 5.697 -44.035 1.00 49.09 95 SER A O 1
ATOM 744 N N . ILE A 1 96 ? -11.680 7.591 -43.230 1.00 50.84 96 ILE A N 1
ATOM 745 C CA . ILE A 1 96 ? -12.898 8.386 -43.513 1.00 50.84 96 ILE A CA 1
ATOM 746 C C . ILE A 1 96 ? -12.560 9.779 -44.088 1.00 50.84 96 ILE A C 1
ATOM 748 O O . ILE A 1 96 ? -12.369 10.736 -43.343 1.00 50.84 96 ILE A O 1
ATOM 752 N N . SER A 1 97 ? -12.460 9.856 -45.422 1.00 40.09 97 SER A N 1
ATOM 753 C CA . SER A 1 97 ? -12.650 10.997 -46.365 1.00 40.09 97 SER A CA 1
ATOM 754 C C . SER A 1 97 ? -11.806 10.692 -47.618 1.00 40.09 97 SER A C 1
ATOM 756 O O . SER A 1 97 ? -10.619 10.434 -47.496 1.00 40.09 97 SER A O 1
ATOM 758 N N . GLU A 1 98 ? -12.276 10.581 -48.857 1.00 43.72 98 GLU A N 1
ATOM 759 C CA . GLU A 1 98 ? -13.542 10.846 -49.533 1.00 43.72 98 GLU A CA 1
ATOM 760 C C . GLU A 1 98 ? -13.640 9.853 -50.706 1.00 43.72 98 GLU A C 1
ATOM 762 O O . GLU A 1 98 ? -12.702 9.690 -51.488 1.00 43.72 98 GLU A O 1
ATOM 767 N N . SER A 1 99 ? -14.785 9.194 -50.855 1.00 39.31 99 SER A N 1
ATOM 768 C CA . SER A 1 99 ? -15.213 8.644 -52.141 1.00 39.31 99 SER A CA 1
ATOM 769 C C . SER A 1 99 ? -16.665 9.055 -52.351 1.00 39.31 99 SER A C 1
ATOM 771 O O . SER A 1 99 ? -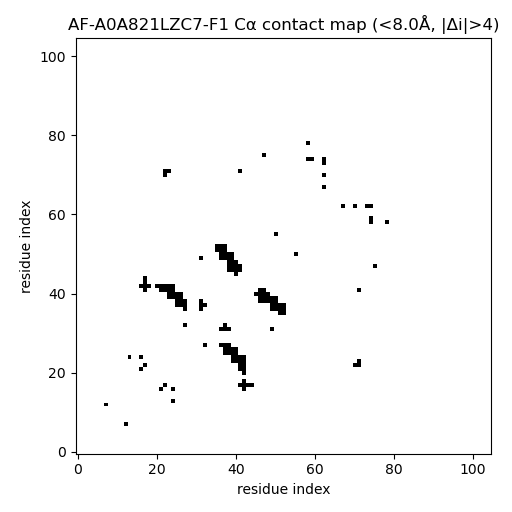17.433 8.938 -51.396 1.00 39.31 99 SER A O 1
ATOM 773 N N . HIS A 1 100 ? -16.983 9.432 -53.598 1.00 37.66 100 HIS A N 1
ATOM 774 C CA . HIS A 1 100 ? -18.281 9.864 -54.160 1.00 37.66 100 HIS A CA 1
ATOM 775 C C . HIS A 1 100 ? -18.570 11.359 -53.938 1.00 37.66 100 HIS A C 1
ATOM 777 O O . HIS A 1 100 ? -18.535 11.820 -52.806 1.00 37.66 100 HIS A O 1
ATOM 783 N N . ASP A 1 101 ? -18.764 12.223 -54.940 1.00 42.78 101 ASP A N 1
ATOM 784 C CA . ASP A 1 101 ? -19.273 12.130 -56.324 1.00 42.78 101 ASP A CA 1
ATOM 785 C C . ASP A 1 101 ? -18.626 13.291 -57.152 1.00 42.78 101 ASP A C 1
ATOM 787 O O . ASP A 1 101 ? -18.045 14.196 -56.567 1.00 42.78 101 ASP A O 1
ATOM 791 N N . ASP A 1 102 ? -18.600 13.419 -58.482 1.00 41.75 102 ASP A N 1
ATOM 792 C CA . ASP A 1 102 ? -19.561 13.028 -59.504 1.00 41.75 102 ASP A CA 1
ATOM 793 C C . ASP A 1 102 ? -18.940 13.206 -60.908 1.00 41.75 102 ASP A C 1
ATOM 795 O O . ASP A 1 102 ? -18.133 14.107 -61.158 1.00 41.75 102 ASP A O 1
ATOM 799 N N . LYS A 1 103 ? -19.367 12.369 -61.856 1.00 45.53 103 LYS A N 1
ATOM 800 C CA . LYS A 1 103 ? -19.178 12.595 -63.296 1.00 45.53 103 LYS A CA 1
ATOM 801 C C . LYS A 1 103 ? -20.076 13.755 -63.731 1.00 45.53 103 LYS A C 1
ATOM 803 O O . LYS A 1 103 ? -21.284 13.637 -63.553 1.00 45.53 103 LYS A O 1
ATOM 808 N N . LYS A 1 104 ? -19.556 14.730 -64.484 1.00 43.38 104 LYS A N 1
ATOM 809 C CA . LYS A 1 104 ? -20.224 15.208 -65.711 1.00 43.38 104 LYS A CA 1
ATOM 810 C C . LYS A 1 104 ? -19.391 16.215 -66.507 1.00 43.38 104 LYS A C 1
ATOM 812 O O . LYS A 1 104 ? -19.004 17.243 -65.971 1.00 43.38 104 LYS A O 1
ATOM 817 N N . GLU A 1 105 ? -19.302 15.878 -67.794 1.00 38.75 105 GLU A N 1
ATOM 818 C CA . GLU A 1 105 ? -19.064 16.718 -68.983 1.00 38.75 105 GLU A CA 1
ATOM 819 C C . GLU A 1 105 ? -17.636 17.200 -69.274 1.00 38.75 105 GLU A C 1
ATOM 821 O O . GLU A 1 105 ? -17.077 18.026 -68.525 1.00 38.75 105 GLU A O 1
#

Radius of gyration: 23.32 Å; Cα contacts (8 Å, |Δi|>4): 80; chains: 1; bounding box: 36×29×90 Å

Organism: NCBI:txid392032

Sequence (105 aa):
YRDLDSGTTLNKKIRQNQLAQYNFIGVVGQAEQANGTINIRTRDNKQHGEFTIDEVIKRFSHLAETRTNHAEDEFAGPSVDSNAAEATSKLEATSISESHDDKKE

InterPro domains:
  IPR004154 Anticodon-binding [PF03129] (5-60)
  IPR036621 Anticodon-binding domain superfamily [G3DSA:3.40.50.800] (1-83)

Mean predicted aligned error: 12.65 Å

Foldseek 3Di:
DDPPPPPDDPVRVLLVVLVVVDQWDWDADPVCVVVQWTWIAGSVRDTLGIGHPVQVVQLVVVCVVVVDPPSNVSSSDDRPCVVVVVPPPPPPPPPDDDDDDDDDD

pLDDT: mean 76.6, std 20.46, range [37.66, 95.38]

Secondary structure (DSSP, 8-state):
-----TTS-HHHHHHHHHHTT-SEEEE--HHHHHHTEEEEEETTS-EEEEEEHHHHHHHHHHHHHH--TTHHHHHHSPPGGGGTSSSSSSSSTTS-S--------

Nearest PDB structures (foldseek):
  4p3n-assembly2_C  TM=9.790E-01  e=1.126E-06  Homo sapiens
  4hwt-assembly1_A  TM=9.740E-01  e=1.644E-06  Homo sapiens
  8wij-assembly1_A  TM=9.734E-01  e=7.433E-04  Escherichia coli
  8h9a-assembly1_A  TM=9.765E-01  e=1.396E-03  Escherichia coli
  7wm7-assembly1_B  TM=9.665E-01  e=1.584E-03  Salmonella enterica subsp. enterica serovar Cubana str. 76814